Protein AF-A0AAN0LTN3-F1 (afdb_monomer)

Nearest PDB structures (foldseek):
  3ki9-assembly1_A  TM=7.329E-01  e=6.115E-08  Staphylococcus aureus subsp. aureus COL
  1lfw-assembly1_A  TM=6.988E-01  e=1.432E-06  Lactobacillus delbrueckii subsp. lactis
  5xoy-assembly1_A-2  TM=7.534E-01  e=1.843E-06  Thermus thermophilus HB27
  5xoy-assembly1_B-2  TM=6.678E-01  e=7.860E-06  Thermus thermophilus HB27
  8q70-assembly1_A-2  TM=3.524E-01  e=2.519E-02  Pyrococcus furiosus

Secondary structure (DSSP, 8-state):
------BSS-EEEE-EEEEEEEEE-S-HHHHHHHIIIIIITS-TT-GGGT---EETTTEE-EEEEEEEEEETTEEEEEEEEEE-TTS-HHHHHHHHHHHS-TTEEEEEEEEE--EE--TTSHHHHHHHHHHHHHHS-----EEESS--GGGTSTT--B--SB-SS---------

Foldseek 3Di:
DFDAPFEQQWAQKEWKKWKKKKWAQDDPVLVVCCCVVQPVVDAQLRVSLVNQDADDAPGTKGKDDWDWDDDPNTTMIMIMIGHDLRDWVVVSQVSNVVNRDPRIDMDRPDIQHMGHDDQPDPVSVVSQVVSCVVPVDGDRHHHDHGDHCCSPDPPDIRHDDHYPDDDPPPVDDD

Solvent-accessible surface area (backbone atoms only — not comparable to full-atom values): 9942 Å² total; per-residue (Å²): 134,81,74,59,67,33,21,57,40,35,38,38,28,30,54,15,40,33,35,41,34,39,37,41,77,56,60,67,65,61,49,51,48,48,48,45,62,40,53,70,70,32,68,48,35,32,58,70,40,68,48,57,45,55,39,93,83,71,29,62,18,37,54,42,76,76,42,80,52,70,55,96,92,23,52,27,43,32,38,30,40,40,30,28,84,63,63,59,69,68,61,48,51,55,42,35,54,75,75,46,56,91,48,42,47,80,40,76,80,42,77,41,71,48,42,78,52,63,76,82,34,69,70,49,43,52,54,33,49,56,47,19,73,78,68,76,49,82,51,71,69,36,66,41,87,57,61,49,66,48,73,78,42,86,98,52,73,43,60,36,91,40,60,102,81,65,84,86,77,75,90,82,80,127

Sequence (174 aa):
MVDADCKWPVVYGERGRALVQFVNHGSLDTFNAFVNEYILSSPTNGVKLGINVRDDDFGEMIMRGYKLGVIEENLMFQISLSYPNAKPISELIEMIKVVVPDSIEVICAHNWDPVFYDKESQEITLLTDAYEEVTGTRLLPVTTTGGTYAKIIPNIIAYGPSFPVSKRYCPFTR

Structure (mmCIF, N/CA/C/O backbone):
data_AF-A0AAN0LTN3-F1
#
_entry.id   AF-A0AAN0LTN3-F1
#
loop_
_atom_site.group_PDB
_atom_site.id
_atom_site.type_symbol
_atom_site.label_atom_id
_atom_site.label_alt_id
_atom_site.label_comp_id
_atom_site.label_asym_id
_atom_site.label_entity_id
_atom_site.label_seq_id
_atom_site.pdbx_PDB_ins_code
_atom_site.Cartn_x
_atom_site.Cartn_y
_atom_site.Cartn_z
_atom_site.occupancy
_atom_site.B_iso_or_equiv
_atom_site.auth_seq_id
_atom_site.auth_comp_id
_atom_site.auth_asym_id
_atom_site.auth_atom_id
_atom_site.pdbx_PDB_model_num
ATOM 1 N N . MET A 1 1 ? 11.463 9.999 13.460 1.00 33.69 1 MET A N 1
ATOM 2 C CA . MET A 1 1 ? 10.574 9.500 14.527 1.00 33.69 1 MET A CA 1
ATOM 3 C C . MET A 1 1 ? 9.173 9.493 13.937 1.00 33.69 1 MET A C 1
ATOM 5 O O . ME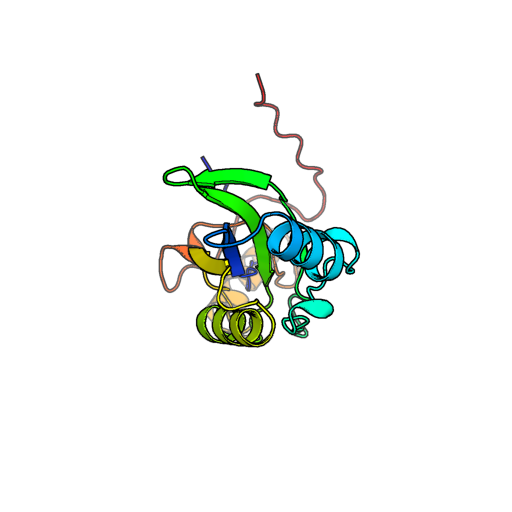T A 1 1 ? 8.768 10.523 13.418 1.00 33.69 1 MET A O 1
ATOM 9 N N . VAL A 1 2 ? 8.522 8.332 13.834 1.00 40.69 2 VAL A N 1
ATOM 10 C CA . VAL A 1 2 ? 7.125 8.260 13.377 1.00 40.69 2 VAL A CA 1
ATOM 11 C C . VAL A 1 2 ? 6.283 8.525 14.614 1.00 40.69 2 VAL A C 1
ATOM 13 O O . VAL A 1 2 ? 6.343 7.731 15.548 1.00 40.69 2 VAL A O 1
ATOM 16 N N . ASP A 1 3 ? 5.566 9.644 14.653 1.00 48.91 3 ASP A N 1
ATOM 17 C CA . ASP A 1 3 ? 4.569 9.863 15.699 1.00 48.91 3 ASP A CA 1
ATOM 18 C C . ASP A 1 3 ? 3.514 8.762 15.571 1.00 48.91 3 ASP A C 1
ATOM 20 O O . ASP A 1 3 ? 2.862 8.639 14.528 1.00 48.91 3 ASP A O 1
ATOM 24 N N . ALA A 1 4 ? 3.387 7.930 16.606 1.00 60.16 4 ALA A N 1
ATOM 25 C CA . ALA A 1 4 ? 2.378 6.884 16.640 1.00 60.16 4 ALA A CA 1
ATOM 26 C C . ALA A 1 4 ? 0.990 7.540 16.605 1.00 60.16 4 ALA A C 1
ATOM 28 O O . ALA A 1 4 ? 0.640 8.322 17.489 1.00 60.16 4 ALA A O 1
ATOM 29 N N . ASP A 1 5 ? 0.204 7.240 15.570 1.00 65.00 5 ASP A N 1
ATOM 30 C CA . ASP A 1 5 ? -1.135 7.813 15.360 1.00 65.00 5 ASP A CA 1
ATOM 31 C C . ASP A 1 5 ? -2.175 7.113 16.259 1.00 65.00 5 ASP A C 1
ATOM 33 O O . ASP A 1 5 ? -3.130 6.507 15.770 1.00 65.00 5 ASP A O 1
ATOM 37 N N . CYS A 1 6 ? -1.943 7.127 17.578 1.00 68.06 6 CYS A N 1
ATOM 38 C CA . CYS A 1 6 ? -2.816 6.509 18.576 1.00 68.06 6 CYS A CA 1
ATOM 39 C C . CYS A 1 6 ? -4.052 7.383 18.817 1.00 68.06 6 CYS A C 1
ATOM 41 O O . CYS A 1 6 ? -3.931 8.580 19.100 1.00 68.06 6 CYS A O 1
ATOM 43 N N . LYS A 1 7 ? -5.240 6.776 18.737 1.00 75.38 7 LYS A N 1
ATOM 44 C CA . LYS A 1 7 ? -6.541 7.454 18.823 1.00 75.38 7 LYS A CA 1
ATOM 45 C C . LYS A 1 7 ? -7.395 6.886 19.949 1.00 75.38 7 LYS A C 1
ATOM 47 O O . LYS A 1 7 ? -7.192 5.744 20.357 1.00 75.38 7 LYS A O 1
ATOM 52 N N . TRP A 1 8 ? -8.325 7.702 20.445 1.00 81.62 8 TRP A N 1
ATOM 53 C CA . TRP A 1 8 ? -9.258 7.284 21.489 1.00 81.62 8 TRP A CA 1
ATOM 54 C C . TRP A 1 8 ? -10.263 6.270 20.953 1.00 81.62 8 TRP A C 1
ATOM 56 O O . TRP A 1 8 ? -10.480 5.264 21.610 1.00 81.62 8 TRP A O 1
ATOM 66 N N . PRO A 1 9 ? -10.838 6.437 19.748 1.00 83.00 9 PRO A N 1
ATOM 67 C CA . PRO A 1 9 ? -11.381 5.284 19.053 1.00 83.00 9 PRO A CA 1
ATOM 68 C C . PRO A 1 9 ? -10.278 4.240 18.860 1.00 83.00 9 PRO A C 1
ATOM 70 O O . PRO A 1 9 ? -9.232 4.549 18.283 1.00 83.00 9 PRO A O 1
ATOM 73 N N . VAL A 1 10 ? -10.525 3.019 19.334 1.00 86.31 10 VAL A N 1
ATOM 74 C CA . VAL A 1 10 ? -9.587 1.900 19.215 1.00 86.31 10 VAL A CA 1
ATOM 75 C C . VAL A 1 10 ? -9.232 1.690 17.745 1.00 86.31 10 VAL A C 1
ATOM 77 O O . VAL A 1 10 ? -10.119 1.599 16.891 1.00 86.31 10 VAL A O 1
ATOM 80 N N . VAL A 1 11 ? -7.938 1.640 17.431 1.00 87.56 11 VAL A N 1
ATOM 81 C CA . VAL A 1 11 ? -7.477 1.406 16.063 1.00 87.56 11 VAL A CA 1
ATOM 82 C C . VAL A 1 11 ? -7.410 -0.099 15.821 1.00 87.56 11 VAL A C 1
ATOM 84 O O . VAL A 1 11 ? -6.478 -0.757 16.278 1.00 87.56 11 VAL A O 1
ATOM 87 N N . TYR A 1 12 ? -8.385 -0.642 15.091 1.00 88.75 12 TYR A N 1
ATOM 88 C CA . TYR A 1 12 ? -8.437 -2.076 14.768 1.00 88.75 12 TYR A CA 1
ATOM 89 C C . TYR A 1 12 ? -7.682 -2.425 13.481 1.00 88.75 12 TYR A C 1
ATOM 91 O O . TYR A 1 12 ? -7.448 -3.596 13.200 1.00 88.75 12 TYR A O 1
ATOM 99 N N . GLY A 1 13 ? -7.284 -1.427 12.686 1.00 89.69 13 GLY A N 1
ATOM 100 C CA . GLY A 1 13 ? -6.609 -1.694 11.424 1.00 89.69 13 GLY A CA 1
ATOM 101 C C . GLY A 1 13 ? -5.731 -0.566 10.894 1.00 89.69 13 GLY A C 1
ATOM 102 O O . GLY A 1 13 ? -6.056 0.621 10.997 1.00 89.69 13 GLY A O 1
ATOM 103 N N . GLU A 1 14 ? -4.639 -0.956 10.240 1.00 90.44 14 GLU A N 1
ATOM 104 C CA . GLU A 1 14 ? -3.702 -0.095 9.525 1.00 90.44 14 GLU A CA 1
ATOM 105 C C . GLU A 1 14 ? -3.404 -0.623 8.123 1.00 90.44 14 GLU A C 1
ATOM 107 O O . GLU A 1 14 ? -3.094 -1.797 7.934 1.00 90.44 14 GLU A O 1
ATOM 112 N N . ARG A 1 15 ? -3.374 0.281 7.140 1.00 92.88 15 ARG A N 1
ATOM 113 C CA . ARG A 1 15 ? -2.993 -0.057 5.759 1.00 92.88 15 ARG A CA 1
ATOM 114 C C . ARG A 1 15 ? -1.548 -0.539 5.673 1.00 92.88 15 ARG A C 1
ATOM 116 O O . ARG A 1 15 ? -0.669 -0.029 6.378 1.00 92.88 15 ARG A O 1
ATOM 123 N N . GLY A 1 16 ? -1.271 -1.435 4.735 1.00 93.44 16 GLY A N 1
ATOM 124 C CA . GLY A 1 16 ? 0.089 -1.792 4.352 1.00 93.44 16 GLY A CA 1
ATOM 125 C C . GLY A 1 16 ? 0.828 -0.601 3.738 1.00 93.44 16 GLY A C 1
ATOM 126 O O . GLY A 1 16 ? 0.211 0.313 3.174 1.00 93.44 16 GLY A O 1
ATOM 127 N N . ARG A 1 17 ? 2.157 -0.576 3.870 1.00 94.19 17 ARG A N 1
ATOM 128 C CA . ARG A 1 17 ? 3.029 0.450 3.285 1.00 94.19 17 ARG A CA 1
ATOM 129 C C . ARG A 1 17 ? 4.271 -0.180 2.675 1.00 94.19 17 ARG A C 1
ATOM 131 O O . ARG A 1 17 ? 5.138 -0.640 3.411 1.00 94.19 17 ARG A O 1
ATOM 138 N N . ALA A 1 18 ? 4.393 -0.109 1.356 1.00 96.25 18 ALA A N 1
ATOM 139 C CA . ALA A 1 18 ? 5.572 -0.592 0.647 1.00 96.25 18 ALA A CA 1
ATOM 140 C C . ALA A 1 18 ? 6.267 0.533 -0.128 1.00 96.25 18 ALA A C 1
ATOM 142 O O . ALA A 1 18 ? 5.626 1.493 -0.562 1.00 96.25 18 ALA A O 1
ATOM 143 N N . LEU A 1 19 ? 7.582 0.413 -0.289 1.00 97.69 19 LEU A N 1
ATOM 144 C CA . LEU A 1 19 ? 8.377 1.173 -1.246 1.00 97.69 19 LEU A CA 1
ATOM 145 C C . LEU A 1 19 ? 8.805 0.223 -2.355 1.00 97.69 19 LEU A C 1
ATOM 147 O O . LEU A 1 19 ? 9.555 -0.720 -2.106 1.00 97.69 19 LEU A O 1
ATOM 151 N N . VAL A 1 20 ? 8.319 0.488 -3.562 1.00 98.25 20 VAL A N 1
ATOM 152 C CA . VAL A 1 20 ? 8.640 -0.287 -4.759 1.00 98.25 20 VAL A CA 1
ATOM 153 C C . VAL A 1 20 ? 9.506 0.571 -5.665 1.00 98.25 20 VAL A C 1
ATOM 155 O O . VAL A 1 20 ? 9.198 1.741 -5.897 1.00 98.25 20 VAL A O 1
ATOM 158 N N . GLN A 1 21 ? 10.602 -0.001 -6.139 1.00 98.31 21 GLN A N 1
ATOM 159 C CA . GLN A 1 21 ? 11.571 0.630 -7.020 1.00 98.31 21 GLN A CA 1
ATOM 160 C C . GLN A 1 21 ? 11.608 -0.120 -8.349 1.00 98.31 21 GLN A C 1
ATOM 162 O O . GLN A 1 21 ? 11.597 -1.347 -8.375 1.00 98.31 21 GLN A O 1
ATOM 167 N N . PHE A 1 22 ? 11.655 0.643 -9.431 1.00 98.31 22 PHE A N 1
ATOM 168 C CA . PHE A 1 22 ? 11.822 0.180 -10.799 1.00 98.31 22 PHE A CA 1
ATOM 169 C C . PHE A 1 22 ? 13.205 0.629 -11.259 1.00 98.31 22 PHE A C 1
ATOM 171 O O . PHE A 1 22 ? 13.422 1.834 -11.405 1.00 98.31 22 PHE A O 1
ATOM 178 N N . VAL A 1 23 ? 14.139 -0.303 -11.429 1.00 98.25 23 VAL A N 1
ATOM 179 C CA . VAL A 1 23 ? 15.533 -0.017 -11.799 1.00 98.25 23 VAL A CA 1
ATOM 180 C C . VAL A 1 23 ? 15.743 -0.373 -13.265 1.00 98.25 23 VAL A C 1
ATOM 182 O O . VAL A 1 23 ? 15.464 -1.490 -13.689 1.00 98.25 23 VAL A O 1
ATOM 185 N N . ASN A 1 24 ? 16.191 0.596 -14.058 1.00 98.25 24 ASN A N 1
ATOM 186 C CA . ASN A 1 24 ? 16.406 0.427 -15.486 1.00 98.25 24 ASN A CA 1
ATOM 187 C C . ASN A 1 24 ? 17.749 -0.245 -15.778 1.00 98.25 24 ASN A C 1
ATOM 189 O O . ASN A 1 24 ? 18.784 0.370 -15.549 1.00 98.25 24 ASN A O 1
ATOM 193 N N . HIS A 1 25 ? 17.720 -1.417 -16.407 1.00 96.75 25 HIS A N 1
ATOM 194 C CA . HIS A 1 25 ? 18.902 -2.110 -16.938 1.00 96.75 25 HIS A CA 1
ATOM 195 C C . HIS A 1 25 ? 18.950 -2.104 -18.475 1.00 96.75 25 HIS A C 1
ATOM 197 O O . HIS A 1 25 ? 19.801 -2.753 -19.082 1.00 96.75 25 HIS A O 1
ATOM 203 N N . GLY A 1 26 ? 18.019 -1.402 -19.129 1.00 94.81 26 GLY A N 1
ATOM 204 C CA . GLY A 1 26 ? 17.902 -1.346 -20.584 1.00 94.81 26 GLY A CA 1
ATOM 205 C C . GLY A 1 26 ? 17.835 0.071 -21.138 1.00 94.81 26 GLY A C 1
ATOM 206 O O . GLY A 1 26 ? 18.433 1.015 -20.619 1.00 94.81 26 GLY A O 1
ATOM 207 N N . SER A 1 27 ? 17.108 0.218 -22.247 1.00 96.19 27 SER A N 1
ATOM 208 C CA . SER A 1 27 ? 17.014 1.500 -22.941 1.00 96.19 27 SER A CA 1
ATOM 209 C C . SER A 1 27 ? 16.206 2.526 -22.141 1.00 96.19 27 SER A C 1
ATOM 211 O O . SER A 1 27 ? 15.177 2.213 -21.535 1.00 96.19 27 SER A O 1
ATOM 213 N N . LEU A 1 28 ? 16.653 3.782 -22.192 1.00 96.12 28 LEU A N 1
ATOM 214 C CA . LEU A 1 28 ? 15.958 4.892 -21.545 1.00 96.12 28 LEU A CA 1
ATOM 215 C C . LEU A 1 28 ? 14.556 5.118 -22.137 1.00 96.12 28 LEU A C 1
ATOM 217 O O . LEU A 1 28 ? 13.638 5.483 -21.407 1.00 96.12 28 LEU A O 1
ATOM 221 N N . ASP A 1 29 ? 14.372 4.859 -23.433 1.00 97.19 29 ASP A N 1
ATOM 222 C CA . ASP A 1 29 ? 13.077 5.007 -24.103 1.00 97.19 29 ASP A CA 1
ATOM 223 C C . ASP A 1 29 ? 12.049 4.007 -23.565 1.00 97.19 29 ASP A C 1
ATOM 225 O O . ASP A 1 29 ? 10.927 4.395 -23.236 1.00 97.19 29 ASP A O 1
ATOM 229 N N . THR A 1 30 ? 12.442 2.738 -23.392 1.00 96.75 30 THR A N 1
ATOM 230 C CA . THR A 1 30 ? 11.585 1.704 -22.789 1.00 96.75 30 THR A CA 1
ATOM 231 C C . THR A 1 30 ? 11.206 2.070 -21.357 1.00 96.75 30 THR A C 1
ATOM 233 O O . THR A 1 30 ? 10.035 1.986 -20.986 1.00 96.75 30 THR A O 1
ATOM 236 N N . PHE A 1 31 ? 12.176 2.525 -20.562 1.00 98.00 31 PHE A N 1
ATOM 237 C CA . PHE A 1 31 ? 11.933 2.928 -19.180 1.00 98.00 31 PHE A CA 1
ATOM 238 C C . PHE A 1 31 ? 10.986 4.128 -19.080 1.00 98.00 31 PHE A C 1
ATOM 240 O O . PHE A 1 31 ? 10.012 4.099 -18.327 1.00 98.00 31 PHE A O 1
ATOM 247 N N . ASN A 1 32 ? 11.225 5.167 -19.881 1.00 97.50 32 ASN A N 1
ATOM 248 C CA . ASN A 1 32 ? 10.383 6.358 -19.913 1.00 97.50 32 ASN A CA 1
ATOM 249 C C . ASN A 1 32 ? 8.967 6.039 -20.396 1.00 97.50 32 ASN A C 1
ATOM 251 O O . ASN A 1 32 ? 8.006 6.573 -19.839 1.00 97.50 32 ASN A O 1
ATOM 255 N N . ALA A 1 33 ? 8.821 5.181 -21.408 1.00 97.31 33 ALA A N 1
ATOM 256 C CA . ALA A 1 33 ? 7.518 4.732 -21.882 1.00 97.31 33 ALA A CA 1
ATOM 257 C C . ALA A 1 33 ? 6.753 4.015 -20.763 1.00 97.31 33 ALA A C 1
ATOM 259 O O . ALA A 1 33 ? 5.629 4.408 -20.455 1.00 97.31 33 ALA A O 1
ATOM 260 N N . PHE A 1 34 ? 7.392 3.058 -20.081 1.00 97.69 34 PHE A N 1
ATOM 261 C CA . PHE A 1 34 ? 6.792 2.346 -18.954 1.00 97.69 34 PHE A CA 1
ATOM 262 C C . PHE A 1 34 ? 6.346 3.301 -17.835 1.00 97.69 34 PHE A C 1
ATOM 264 O O . PHE A 1 34 ? 5.177 3.297 -17.450 1.00 97.69 34 PHE A O 1
ATOM 271 N N . VAL A 1 35 ? 7.240 4.165 -17.340 1.00 97.44 35 VAL A N 1
ATOM 272 C CA . VAL A 1 35 ? 6.926 5.085 -16.232 1.00 97.44 35 VAL A CA 1
ATOM 273 C C . VAL A 1 35 ? 5.779 6.031 -16.602 1.00 97.44 35 VAL A C 1
ATOM 275 O O . VAL A 1 35 ? 4.856 6.228 -15.807 1.00 97.44 35 VAL A O 1
ATOM 278 N N . ASN A 1 36 ? 5.795 6.599 -17.810 1.00 97.12 36 ASN A N 1
ATOM 279 C CA . ASN A 1 36 ? 4.746 7.515 -18.252 1.00 97.12 36 ASN A CA 1
ATOM 280 C C . ASN A 1 36 ? 3.408 6.800 -18.457 1.00 97.12 36 ASN A C 1
ATOM 282 O O . ASN A 1 36 ? 2.366 7.275 -17.994 1.00 97.12 36 ASN A O 1
ATOM 286 N N . GLU A 1 37 ? 3.415 5.656 -19.135 1.00 96.06 37 GLU A N 1
ATOM 287 C CA . GLU A 1 37 ? 2.196 4.946 -19.492 1.00 96.06 37 GLU A CA 1
ATOM 288 C C . GLU A 1 37 ? 1.561 4.259 -18.285 1.00 96.06 37 GLU A C 1
ATOM 290 O O . GLU A 1 37 ? 0.359 4.409 -18.086 1.00 96.06 37 GLU A O 1
ATOM 295 N N . TYR A 1 38 ? 2.333 3.558 -17.457 1.00 96.88 38 TYR A N 1
ATOM 296 C CA . TYR A 1 38 ? 1.795 2.698 -16.399 1.00 96.88 38 TYR A CA 1
ATOM 297 C C . TYR A 1 38 ? 1.659 3.402 -15.051 1.00 96.88 38 TYR A C 1
ATOM 299 O O . TYR A 1 38 ? 0.792 3.031 -14.260 1.00 96.88 38 TYR A O 1
ATOM 307 N N . ILE A 1 39 ? 2.480 4.423 -14.783 1.00 95.75 39 ILE A N 1
ATOM 308 C CA . ILE A 1 39 ? 2.529 5.064 -13.465 1.00 95.75 39 ILE A CA 1
ATOM 309 C C . ILE A 1 39 ? 1.992 6.494 -13.522 1.00 95.75 39 ILE A C 1
ATOM 311 O O . ILE A 1 39 ? 1.000 6.795 -12.862 1.00 95.75 39 ILE A O 1
ATOM 315 N N . LEU A 1 40 ? 2.613 7.379 -14.307 1.00 94.88 40 LEU A N 1
ATOM 316 C CA . LEU A 1 40 ? 2.323 8.819 -14.249 1.00 94.88 40 LEU A CA 1
ATOM 317 C C . LEU A 1 40 ? 0.996 9.212 -14.911 1.00 94.88 40 LEU A C 1
ATOM 319 O O . LEU A 1 40 ? 0.344 10.146 -14.451 1.00 94.88 40 LEU A O 1
ATOM 323 N N . SER A 1 41 ? 0.586 8.513 -15.973 1.00 92.94 41 SER A N 1
ATOM 324 C CA . SER A 1 41 ? -0.707 8.743 -16.642 1.00 92.94 41 SER A CA 1
ATOM 325 C C . SER A 1 41 ? -1.858 7.904 -16.073 1.00 92.94 41 SER A C 1
ATOM 327 O O . SER A 1 41 ? -3.000 8.044 -16.513 1.00 92.94 41 SER A O 1
ATOM 329 N N . SER A 1 42 ? -1.578 7.015 -15.116 1.00 91.69 42 SER A N 1
ATOM 330 C CA . SER A 1 42 ? -2.587 6.174 -14.470 1.00 91.69 42 SER A CA 1
ATOM 331 C C . SER A 1 42 ? -3.221 6.900 -13.280 1.00 91.69 42 SER A C 1
ATOM 333 O O . SER A 1 42 ? -2.535 7.645 -12.576 1.00 91.69 42 SER A O 1
ATOM 335 N N . PRO A 1 43 ? -4.499 6.628 -12.954 1.00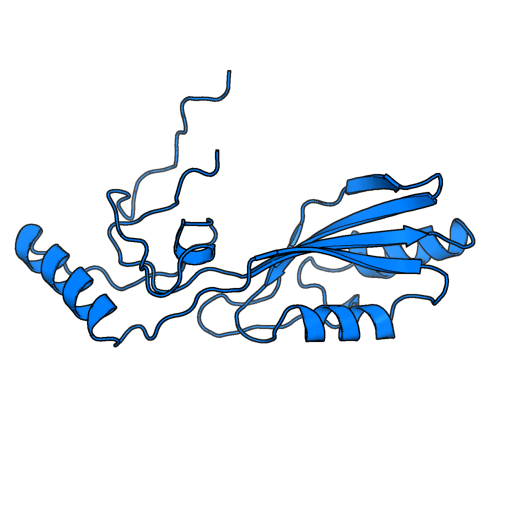 94.44 43 PRO A N 1
ATOM 336 C CA . PRO A 1 43 ? -5.010 6.906 -11.622 1.00 94.44 43 PRO A CA 1
ATOM 337 C C . PRO A 1 43 ? -4.105 6.285 -10.553 1.00 94.44 43 PRO A C 1
ATOM 339 O O . PRO A 1 43 ? -3.472 5.242 -10.761 1.00 94.44 43 PRO A O 1
ATOM 342 N N . THR A 1 44 ? -4.086 6.901 -9.375 1.00 94.94 44 THR A N 1
ATOM 343 C CA . THR A 1 44 ? -3.230 6.483 -8.259 1.00 94.94 44 THR A CA 1
ATOM 344 C C . THR A 1 44 ? -3.623 5.133 -7.663 1.00 94.94 44 THR A C 1
ATOM 346 O O . THR A 1 44 ? -2.938 4.655 -6.775 1.00 94.94 44 THR A O 1
ATOM 349 N N . ASN A 1 45 ? -4.681 4.478 -8.132 1.00 96.06 45 ASN A N 1
ATOM 350 C CA . ASN A 1 45 ? -5.098 3.170 -7.627 1.00 96.06 45 ASN A CA 1
ATOM 351 C C . ASN A 1 45 ? -4.281 1.989 -8.183 1.00 96.06 45 ASN A C 1
ATOM 353 O O . ASN A 1 45 ? -4.497 0.857 -7.766 1.00 96.06 45 ASN A O 1
ATOM 357 N N . GLY A 1 46 ? -3.342 2.231 -9.104 1.00 96.31 46 GLY A N 1
ATOM 358 C CA . GLY A 1 46 ? -2.463 1.188 -9.642 1.00 96.31 46 GLY A CA 1
ATOM 359 C C . GLY A 1 46 ? -3.132 0.262 -10.658 1.00 96.31 46 GLY A C 1
ATOM 360 O O . GLY A 1 46 ? -2.630 -0.831 -10.903 1.00 96.31 46 GLY A O 1
ATOM 361 N N . VAL A 1 47 ? -4.240 0.692 -11.273 1.00 97.56 47 VAL A N 1
ATOM 362 C CA . VAL A 1 47 ? -4.992 -0.102 -12.261 1.00 97.56 47 VAL A CA 1
ATOM 363 C C . VAL A 1 47 ? -4.139 -0.570 -13.438 1.00 97.56 47 VAL A C 1
ATOM 365 O O . VAL A 1 47 ? -4.209 -1.735 -13.812 1.00 97.56 47 VAL A O 1
ATOM 368 N N . LYS A 1 48 ? -3.275 0.290 -13.989 1.00 96.81 48 LYS A N 1
ATOM 369 C CA . LYS A 1 48 ? -2.404 -0.104 -15.105 1.00 96.81 48 LYS A CA 1
ATOM 370 C C . LYS A 1 48 ? -1.303 -1.083 -14.694 1.00 96.81 48 LYS A C 1
ATOM 372 O O . LYS A 1 48 ? -0.848 -1.854 -15.525 1.00 96.81 48 LYS A O 1
ATOM 377 N N . LEU A 1 49 ? -0.918 -1.087 -13.418 1.00 97.19 49 LEU A N 1
ATOM 378 C CA . LEU A 1 49 ? 0.015 -2.063 -12.854 1.00 97.19 49 LEU A CA 1
ATOM 379 C C . LEU A 1 49 ? -0.671 -3.374 -12.422 1.00 97.19 49 LEU A C 1
ATOM 381 O O . LEU A 1 49 ? -0.003 -4.256 -11.895 1.00 97.19 49 LEU A O 1
ATOM 385 N N . GLY A 1 50 ? -1.995 -3.498 -12.585 1.00 97.19 50 GLY A N 1
ATOM 386 C CA . GLY A 1 50 ? -2.755 -4.683 -12.174 1.00 97.19 50 GLY A CA 1
ATOM 387 C C . GLY A 1 50 ? -2.935 -4.838 -10.658 1.00 97.19 50 GLY A C 1
ATOM 388 O O . GLY A 1 50 ? -3.338 -5.901 -10.198 1.00 97.19 50 GLY A O 1
ATOM 389 N N . ILE A 1 51 ? -2.655 -3.794 -9.869 1.00 97.75 51 ILE A N 1
ATOM 390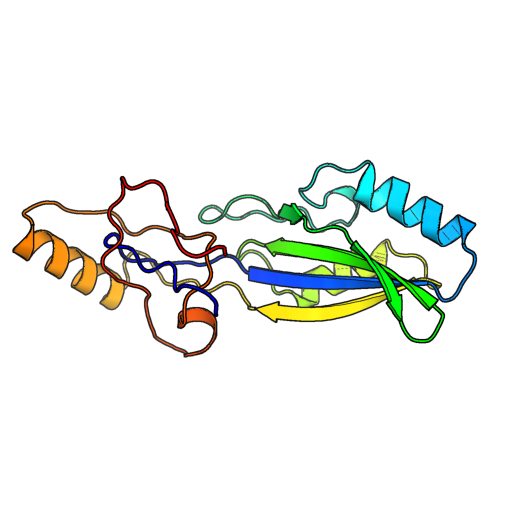 C CA . ILE A 1 51 ? -2.669 -3.841 -8.394 1.00 97.75 51 ILE A CA 1
ATOM 391 C C . ILE A 1 51 ? -3.808 -3.030 -7.762 1.00 97.75 51 ILE A C 1
ATOM 393 O O . ILE A 1 51 ? -3.727 -2.669 -6.587 1.00 97.75 51 ILE A O 1
ATOM 397 N N . ASN A 1 52 ? -4.877 -2.738 -8.507 1.00 97.06 52 ASN A N 1
ATOM 398 C CA . ASN A 1 52 ? -6.053 -1.995 -8.027 1.00 97.06 52 ASN A CA 1
ATOM 399 C C . ASN A 1 52 ? -6.954 -2.821 -7.090 1.00 97.06 52 ASN A C 1
ATOM 401 O O . ASN A 1 52 ? -8.156 -2.966 -7.310 1.00 97.06 52 ASN A O 1
ATOM 405 N N . VAL A 1 53 ? -6.363 -3.367 -6.032 1.00 96.81 53 VAL A N 1
ATOM 406 C CA . VAL A 1 53 ? -7.056 -4.122 -4.990 1.00 96.81 53 VAL A CA 1
ATOM 407 C C . VAL A 1 53 ? -7.847 -3.203 -4.059 1.00 96.81 53 VAL A C 1
ATOM 409 O O . VAL A 1 53 ? -7.519 -2.023 -3.891 1.00 96.81 53 VAL A O 1
ATOM 412 N N . ARG A 1 54 ? -8.880 -3.763 -3.429 1.00 96.12 54 ARG A N 1
ATOM 413 C CA . ARG A 1 54 ? -9.781 -3.076 -2.503 1.00 96.12 54 ARG A CA 1
ATOM 414 C C . ARG A 1 54 ? -10.255 -4.037 -1.416 1.00 96.12 54 ARG A C 1
ATOM 416 O O . ARG A 1 54 ? -10.431 -5.217 -1.700 1.00 96.12 54 ARG A O 1
ATOM 423 N N . ASP A 1 55 ? -10.495 -3.514 -0.220 1.00 92.88 55 ASP A N 1
ATOM 424 C CA . ASP A 1 55 ? -11.302 -4.164 0.818 1.00 92.88 55 ASP A CA 1
ATOM 425 C C . ASP A 1 55 ? -12.323 -3.176 1.415 1.00 92.88 55 ASP A C 1
ATOM 427 O O . ASP A 1 55 ? -12.353 -1.996 1.040 1.00 92.88 55 ASP A O 1
ATOM 431 N N . ASP A 1 56 ? -13.177 -3.669 2.310 1.00 90.88 56 ASP A N 1
ATOM 432 C CA . ASP A 1 56 ? -14.266 -2.886 2.903 1.00 90.88 56 ASP A CA 1
ATOM 433 C C . ASP A 1 56 ? -13.790 -1.916 3.999 1.00 90.88 56 ASP A C 1
ATOM 435 O O . ASP A 1 56 ? -14.414 -0.877 4.219 1.00 90.88 56 ASP A O 1
ATOM 439 N N . ASP A 1 57 ? -12.670 -2.214 4.661 1.00 89.06 57 ASP A N 1
ATOM 440 C CA . ASP A 1 57 ? -12.191 -1.473 5.836 1.00 89.06 57 ASP A CA 1
ATOM 441 C C . ASP A 1 57 ? -11.241 -0.324 5.493 1.00 89.06 57 ASP A C 1
ATOM 443 O O . ASP A 1 57 ? -11.258 0.747 6.114 1.00 89.06 57 ASP A O 1
ATOM 447 N N . PHE A 1 58 ? -10.390 -0.537 4.496 1.00 89.31 58 PHE A N 1
ATOM 448 C CA . PHE A 1 58 ? -9.391 0.411 4.038 1.00 89.31 58 PHE A CA 1
ATOM 449 C C . PHE A 1 58 ? -9.748 1.015 2.684 1.00 89.31 58 PHE A C 1
ATOM 451 O O . PHE A 1 58 ? -9.291 2.125 2.402 1.00 89.31 58 PHE A O 1
ATOM 458 N N . GLY A 1 59 ? -10.546 0.343 1.853 1.00 91.94 59 GLY A N 1
ATOM 459 C CA . GLY A 1 59 ? -10.880 0.806 0.509 1.00 91.94 59 GLY A CA 1
ATOM 460 C C . GLY A 1 59 ? -9.782 0.488 -0.509 1.00 91.94 59 GLY A C 1
ATOM 461 O O . GLY A 1 59 ? -9.077 -0.510 -0.406 1.00 91.94 59 GLY A O 1
ATOM 462 N N . GLU A 1 60 ? -9.642 1.323 -1.536 1.00 95.12 60 GLU A N 1
ATOM 463 C CA . GLU A 1 60 ? -8.777 1.039 -2.694 1.00 95.12 60 GLU A CA 1
ATOM 464 C C . GLU A 1 60 ? -7.292 1.247 -2.398 1.00 95.12 60 GLU A C 1
ATOM 466 O O . GLU A 1 60 ? -6.938 2.111 -1.596 1.00 95.12 60 GLU A O 1
ATOM 471 N N . MET A 1 61 ? -6.421 0.483 -3.065 1.00 95.81 61 MET A N 1
ATOM 472 C CA . MET A 1 61 ? -4.977 0.727 -3.203 1.00 95.81 61 MET A CA 1
ATOM 473 C C . MET A 1 61 ? -4.678 2.189 -3.571 1.00 95.81 61 MET A C 1
ATOM 475 O O . MET A 1 61 ? -5.417 2.806 -4.331 1.00 95.81 61 MET A O 1
ATOM 479 N N . ILE A 1 62 ? -3.571 2.742 -3.058 1.00 95.94 62 ILE A N 1
ATOM 480 C CA . ILE A 1 62 ? -3.115 4.098 -3.392 1.00 95.94 62 ILE A CA 1
ATOM 481 C C . ILE A 1 62 ? -1.597 4.120 -3.607 1.00 95.94 62 ILE A C 1
ATOM 483 O O . ILE A 1 62 ? -0.827 3.762 -2.718 1.00 95.94 62 ILE A O 1
ATOM 487 N N . MET A 1 63 ? -1.173 4.643 -4.751 1.00 96.38 63 MET A N 1
ATOM 488 C CA . MET A 1 63 ? 0.198 4.965 -5.128 1.00 96.38 63 MET A CA 1
ATOM 489 C C . MET A 1 63 ? 0.476 6.452 -4.886 1.00 96.38 63 MET A C 1
ATOM 491 O O . MET A 1 63 ? -0.332 7.321 -5.226 1.00 96.38 63 MET A O 1
ATOM 495 N N . ARG A 1 64 ? 1.624 6.761 -4.281 1.00 94.88 64 ARG A N 1
ATOM 496 C CA . ARG A 1 64 ? 2.071 8.130 -3.975 1.00 94.88 64 ARG A CA 1
ATOM 497 C C . ARG A 1 64 ? 3.586 8.191 -3.810 1.00 94.88 64 ARG A C 1
ATOM 499 O O . ARG A 1 64 ? 4.258 7.169 -3.857 1.00 94.88 64 ARG A O 1
ATOM 506 N N . GLY A 1 65 ? 4.125 9.379 -3.536 1.00 93.19 65 GLY A N 1
ATOM 507 C CA . GLY A 1 65 ? 5.538 9.524 -3.164 1.00 93.19 65 GLY A CA 1
ATOM 508 C C . GLY A 1 65 ? 6.495 9.141 -4.293 1.00 93.19 65 GLY A C 1
ATOM 509 O O . GLY A 1 65 ? 7.479 8.446 -4.051 1.00 93.19 65 GLY A O 1
ATOM 510 N N . TYR A 1 66 ? 6.166 9.571 -5.511 1.00 95.88 66 TYR A N 1
ATOM 511 C CA . TYR A 1 66 ? 6.964 9.350 -6.711 1.00 95.88 66 TYR A CA 1
ATOM 512 C C . TYR A 1 66 ? 8.341 10.002 -6.574 1.00 95.88 66 TYR A C 1
ATOM 514 O O . TYR A 1 66 ? 8.436 11.182 -6.227 1.00 95.88 66 TYR A O 1
ATOM 522 N N . LYS A 1 67 ? 9.407 9.249 -6.850 1.00 97.25 67 LYS A N 1
ATOM 523 C CA . LYS A 1 67 ? 10.783 9.751 -6.793 1.00 97.25 67 LYS A CA 1
ATOM 524 C C . LYS A 1 67 ? 11.614 9.159 -7.922 1.00 97.25 67 LYS A C 1
ATOM 526 O O . LYS A 1 67 ? 11.671 7.946 -8.062 1.00 97.25 67 LYS A O 1
ATOM 531 N N . LEU A 1 68 ? 12.300 10.019 -8.669 1.00 96.69 68 LEU A N 1
ATOM 532 C CA . LEU A 1 68 ? 13.356 9.612 -9.592 1.00 96.69 68 LEU A CA 1
ATOM 533 C C . LEU A 1 68 ? 14.704 9.636 -8.857 1.00 96.69 68 LEU A C 1
ATOM 535 O O . LEU A 1 68 ? 14.948 10.509 -8.019 1.00 96.69 68 LEU A O 1
ATOM 539 N N . GLY A 1 69 ? 15.571 8.679 -9.149 1.00 95.88 69 GLY A N 1
ATOM 540 C CA . GLY A 1 69 ? 16.900 8.579 -8.562 1.00 95.88 69 GLY A CA 1
ATOM 541 C C . GLY A 1 69 ? 17.812 7.677 -9.380 1.00 95.88 69 GLY A C 1
ATOM 542 O O . GLY A 1 69 ? 17.485 7.304 -10.501 1.00 95.88 69 GLY A O 1
ATOM 543 N N . VAL A 1 70 ? 18.959 7.336 -8.802 1.00 95.50 70 VAL A N 1
ATOM 544 C CA . VAL A 1 70 ? 19.946 6.435 -9.403 1.00 95.50 70 VAL A CA 1
ATOM 545 C C . VAL A 1 70 ? 20.368 5.418 -8.344 1.00 95.50 70 VAL A C 1
ATOM 547 O O . VAL A 1 70 ? 20.586 5.802 -7.192 1.00 95.50 70 VAL A O 1
ATOM 550 N N . ILE A 1 71 ? 20.457 4.144 -8.720 1.00 92.75 71 ILE A N 1
ATOM 551 C CA . ILE A 1 71 ? 20.982 3.042 -7.901 1.00 92.75 71 ILE A CA 1
ATOM 552 C C . ILE A 1 71 ? 22.044 2.338 -8.738 1.00 92.75 71 ILE A C 1
ATOM 554 O O . ILE A 1 71 ? 21.736 1.909 -9.841 1.00 92.75 71 ILE A O 1
ATOM 558 N N . GLU A 1 72 ? 23.276 2.244 -8.228 1.00 89.94 72 GLU A N 1
ATOM 559 C CA . GLU A 1 72 ? 24.383 1.548 -8.914 1.00 89.94 72 GLU A CA 1
ATOM 560 C C . GLU A 1 72 ? 24.514 1.958 -10.394 1.00 89.94 72 GLU A C 1
ATOM 562 O O . GLU A 1 72 ? 24.545 1.124 -11.287 1.00 89.94 72 GLU A O 1
ATOM 567 N N . GLU A 1 73 ? 24.520 3.275 -10.643 1.00 93.12 73 GLU A N 1
ATOM 568 C CA . GLU A 1 73 ? 24.599 3.903 -11.980 1.00 93.12 73 GLU A CA 1
ATOM 569 C C . GLU A 1 73 ? 23.363 3.725 -12.885 1.00 93.12 73 GLU A C 1
ATOM 571 O O . GLU A 1 73 ? 23.257 4.388 -13.916 1.00 93.12 73 GLU A O 1
ATOM 576 N N . ASN A 1 74 ? 22.369 2.943 -12.460 1.00 96.56 74 ASN A N 1
ATOM 577 C CA . ASN A 1 74 ? 21.119 2.729 -13.182 1.00 96.56 74 ASN A CA 1
ATOM 578 C C . ASN A 1 74 ? 20.023 3.710 -12.754 1.00 96.56 74 ASN A C 1
ATOM 580 O O . ASN A 1 74 ? 19.850 4.020 -11.571 1.00 96.56 74 ASN A O 1
ATOM 584 N N . LEU A 1 75 ? 19.240 4.191 -13.724 1.00 97.56 75 LEU A N 1
ATOM 585 C CA . LEU A 1 75 ? 18.097 5.065 -13.459 1.00 97.56 75 LEU A CA 1
ATOM 586 C C . LEU A 1 75 ? 17.024 4.298 -12.681 1.00 97.56 75 LEU A C 1
ATOM 588 O O . LEU A 1 75 ? 16.662 3.184 -13.047 1.00 97.56 75 LEU A O 1
ATOM 592 N N . MET A 1 76 ? 16.487 4.906 -11.629 1.00 97.75 76 MET A N 1
ATOM 593 C CA . MET A 1 76 ? 15.487 4.292 -10.767 1.00 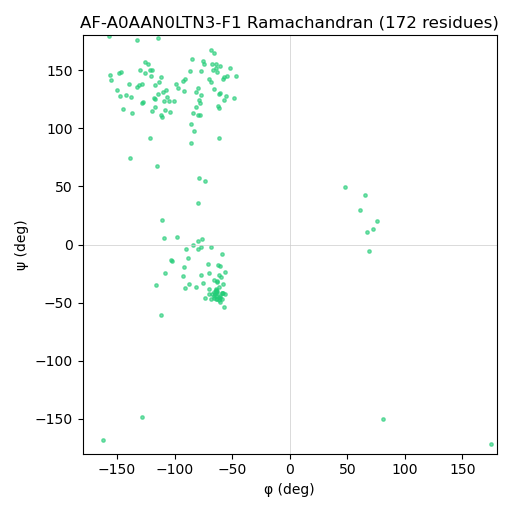97.75 76 MET A CA 1
ATOM 594 C C . MET A 1 76 ? 14.273 5.203 -10.602 1.00 97.75 76 MET A C 1
ATOM 596 O O . MET A 1 76 ? 14.405 6.410 -10.387 1.00 97.75 76 MET A O 1
ATOM 600 N N . PHE A 1 77 ? 13.082 4.610 -10.655 1.00 98.25 77 PHE A N 1
ATOM 601 C CA . PHE A 1 77 ? 11.827 5.266 -10.313 1.00 98.25 77 PHE A CA 1
ATOM 602 C C . PHE A 1 77 ? 11.181 4.554 -9.124 1.00 98.25 77 PHE A C 1
ATOM 604 O O . PHE A 1 77 ? 10.984 3.345 -9.148 1.00 98.25 77 PHE A O 1
ATOM 611 N N . GLN A 1 78 ? 10.849 5.292 -8.071 1.00 98.31 78 GLN A N 1
ATOM 612 C CA . GLN A 1 78 ? 10.284 4.756 -6.839 1.00 98.31 78 GLN A CA 1
ATOM 613 C C . GLN A 1 78 ? 8.849 5.228 -6.652 1.00 98.31 78 GLN A C 1
ATOM 615 O O . GLN A 1 78 ? 8.544 6.409 -6.837 1.00 98.31 78 GLN A O 1
ATOM 620 N N . ILE A 1 79 ? 8.003 4.320 -6.174 1.00 97.75 79 ILE A N 1
ATOM 621 C CA . ILE A 1 79 ? 6.650 4.604 -5.709 1.00 97.75 79 ILE A CA 1
ATOM 622 C C . ILE A 1 79 ? 6.452 4.087 -4.285 1.00 97.75 79 ILE A C 1
ATOM 624 O O . ILE A 1 79 ? 7.014 3.070 -3.877 1.00 97.75 79 ILE A O 1
ATOM 628 N N . SER A 1 80 ? 5.621 4.783 -3.518 1.00 96.94 80 SER A N 1
ATOM 629 C CA . SER A 1 80 ? 5.100 4.294 -2.249 1.00 96.94 80 SER A CA 1
ATOM 630 C C . SER A 1 80 ? 3.683 3.774 -2.442 1.00 96.94 80 SER A C 1
ATOM 632 O O . SER A 1 80 ? 2.794 4.512 -2.871 1.00 96.94 80 SER A O 1
ATOM 634 N N . LEU A 1 81 ? 3.473 2.514 -2.076 1.00 96.44 81 LEU A N 1
ATOM 635 C CA . LEU A 1 81 ? 2.162 1.886 -2.018 1.00 96.44 81 LEU A CA 1
ATOM 636 C C . LEU A 1 81 ? 1.588 2.056 -0.615 1.00 96.44 81 LEU A C 1
ATOM 638 O O . LEU A 1 81 ? 2.255 1.765 0.377 1.00 96.44 81 LEU A O 1
ATOM 642 N N . SER A 1 82 ? 0.336 2.491 -0.525 1.00 95.38 82 SER A N 1
ATOM 643 C CA . SER A 1 82 ? -0.507 2.279 0.644 1.00 95.38 82 SER A CA 1
ATOM 644 C C . SER A 1 82 ? -1.605 1.316 0.242 1.00 95.38 82 SER A C 1
ATOM 646 O O . SER A 1 82 ? -2.472 1.689 -0.547 1.00 95.38 82 SER A O 1
ATOM 648 N N . TYR A 1 83 ? -1.583 0.097 0.770 1.00 95.06 83 TYR A N 1
ATOM 649 C CA . TYR A 1 83 ? -2.403 -0.994 0.251 1.00 95.06 83 TYR A CA 1
ATOM 650 C C . TYR A 1 83 ? -3.366 -1.570 1.303 1.00 95.06 83 TYR A C 1
ATOM 652 O O . TYR A 1 83 ? -3.037 -1.550 2.493 1.00 95.06 83 TYR A O 1
ATOM 660 N N . PRO A 1 84 ? -4.573 -1.997 0.881 1.00 94.88 84 PRO A N 1
ATOM 661 C CA . PRO A 1 84 ? -5.547 -2.670 1.741 1.00 94.88 84 PRO A CA 1
ATOM 662 C C . PRO A 1 84 ? -5.064 -4.063 2.168 1.00 94.88 84 PRO A C 1
ATOM 664 O O . PRO A 1 84 ? -4.137 -4.611 1.571 1.00 94.88 84 PRO A O 1
ATOM 667 N N . ASN A 1 85 ? -5.734 -4.672 3.144 1.00 92.56 85 ASN A N 1
ATOM 668 C CA . ASN A 1 85 ? -5.497 -6.047 3.590 1.00 92.56 85 ASN A CA 1
ATOM 669 C C . ASN A 1 85 ? -6.158 -7.090 2.663 1.00 92.56 85 ASN A C 1
ATOM 671 O O . ASN A 1 85 ? -6.658 -8.118 3.105 1.00 92.56 85 ASN A O 1
ATOM 675 N N . ALA A 1 86 ? -6.183 -6.814 1.358 1.00 94.25 86 ALA A N 1
ATOM 676 C CA . ALA A 1 86 ? -6.798 -7.685 0.360 1.00 94.25 86 ALA A CA 1
ATOM 677 C C . ALA A 1 86 ? -5.828 -8.755 -0.168 1.00 94.25 86 ALA A C 1
ATOM 679 O O . ALA A 1 86 ? -6.245 -9.859 -0.513 1.00 94.25 86 ALA A O 1
ATOM 680 N N . LYS A 1 87 ? -4.537 -8.416 -0.273 1.00 95.56 87 LYS A N 1
ATOM 681 C CA . LYS A 1 87 ? -3.469 -9.295 -0.768 1.00 95.56 87 LYS A CA 1
ATOM 682 C C . LYS A 1 87 ? -2.139 -8.971 -0.081 1.00 95.56 87 LYS A C 1
ATOM 684 O O . LYS A 1 87 ? -1.889 -7.795 0.202 1.00 95.56 87 LYS A O 1
ATOM 689 N N . PRO A 1 88 ? -1.266 -9.970 0.139 1.00 95.56 88 PRO A N 1
ATOM 690 C CA . PRO A 1 88 ? 0.080 -9.734 0.645 1.00 95.56 88 PRO A CA 1
ATOM 691 C C . PRO A 1 88 ? 0.934 -8.990 -0.389 1.00 95.56 88 PRO A C 1
ATOM 693 O O . PRO A 1 88 ? 0.712 -9.098 -1.599 1.00 95.56 88 PRO A O 1
ATOM 696 N N . ILE A 1 89 ? 1.959 -8.269 0.077 1.00 97.25 89 ILE A N 1
ATOM 697 C CA . ILE A 1 89 ? 2.850 -7.509 -0.812 1.00 97.25 89 ILE A CA 1
ATOM 698 C C . ILE A 1 89 ? 3.526 -8.394 -1.864 1.00 97.25 89 ILE A C 1
ATOM 700 O O . ILE A 1 89 ? 3.717 -7.951 -2.990 1.00 97.25 89 ILE A O 1
ATOM 704 N N . SER A 1 90 ? 3.846 -9.648 -1.534 1.00 97.50 90 SER A N 1
ATOM 705 C CA . SER A 1 90 ? 4.484 -10.591 -2.456 1.00 9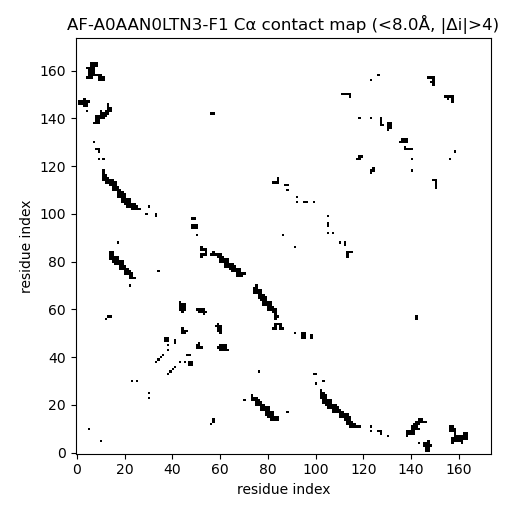7.50 90 SER A CA 1
ATOM 706 C C . SER A 1 90 ? 3.639 -10.813 -3.709 1.00 97.50 90 SER A C 1
ATOM 708 O O . SER A 1 90 ? 4.149 -10.684 -4.816 1.00 97.50 90 SER A O 1
ATOM 710 N N . GLU A 1 91 ? 2.335 -11.044 -3.553 1.00 98.12 91 GLU A N 1
ATOM 711 C CA . GLU A 1 91 ? 1.412 -11.184 -4.684 1.00 98.12 91 GLU A CA 1
ATOM 712 C C . GLU A 1 91 ? 1.297 -9.896 -5.505 1.00 98.12 91 GLU A C 1
ATOM 714 O O . GLU A 1 91 ? 1.226 -9.951 -6.731 1.00 98.12 91 GLU A O 1
ATOM 719 N N . LEU A 1 92 ? 1.295 -8.731 -4.848 1.00 98.12 92 LEU A N 1
ATOM 720 C CA . LEU A 1 92 ? 1.272 -7.433 -5.531 1.00 98.12 92 LEU A CA 1
ATOM 721 C C . LEU A 1 92 ? 2.527 -7.219 -6.384 1.00 98.12 92 LEU A C 1
ATOM 723 O O . LEU A 1 92 ? 2.419 -6.751 -7.513 1.00 98.12 92 LEU A O 1
ATOM 727 N N . ILE A 1 93 ? 3.702 -7.591 -5.875 1.00 98.38 93 ILE A N 1
ATOM 728 C CA . ILE A 1 93 ? 4.962 -7.509 -6.622 1.00 98.38 93 ILE A CA 1
ATOM 729 C C . ILE A 1 93 ? 4.955 -8.459 -7.821 1.00 98.38 93 ILE A C 1
ATOM 731 O O . ILE A 1 93 ? 5.365 -8.050 -8.906 1.00 98.38 93 ILE A O 1
ATOM 735 N N . GLU A 1 94 ? 4.457 -9.686 -7.668 1.00 98.19 94 GLU A N 1
ATOM 736 C CA . GLU A 1 94 ? 4.351 -10.621 -8.794 1.00 98.19 94 GLU A CA 1
ATOM 737 C C . GLU A 1 94 ? 3.386 -10.110 -9.873 1.00 98.19 94 GLU A C 1
ATOM 739 O O . GLU A 1 94 ? 3.704 -10.182 -11.056 1.00 98.19 94 GLU A O 1
ATOM 744 N N . MET A 1 95 ? 2.260 -9.496 -9.495 1.00 98.06 95 MET A N 1
ATOM 745 C CA . MET A 1 95 ? 1.358 -8.857 -10.463 1.00 98.06 95 MET A CA 1
ATOM 746 C C . MET A 1 95 ? 2.015 -7.684 -11.199 1.00 98.06 95 MET A C 1
ATOM 748 O O . MET A 1 95 ? 1.849 -7.561 -12.411 1.00 98.06 95 MET A O 1
ATOM 752 N N . ILE A 1 96 ? 2.803 -6.858 -10.503 1.00 98.00 96 ILE A N 1
ATOM 753 C CA . ILE A 1 96 ? 3.567 -5.772 -11.135 1.00 98.00 96 ILE A CA 1
ATOM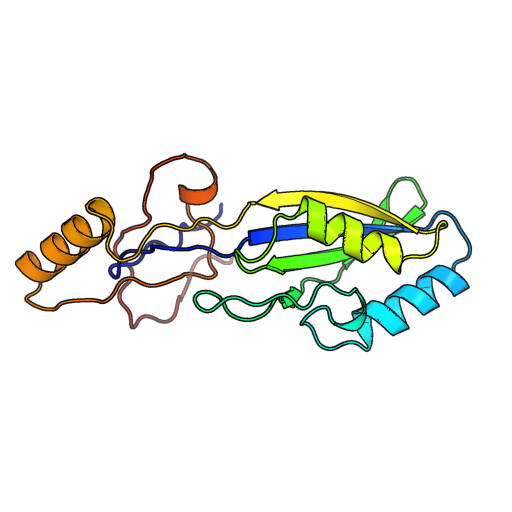 754 C C . ILE A 1 96 ? 4.553 -6.344 -12.162 1.00 98.00 96 ILE A C 1
ATOM 756 O O . ILE A 1 96 ? 4.619 -5.850 -13.284 1.00 98.00 96 ILE A O 1
ATOM 760 N N . LYS A 1 97 ? 5.292 -7.403 -11.814 1.00 97.88 97 LYS A N 1
ATOM 761 C CA . LYS A 1 97 ? 6.284 -8.020 -12.710 1.00 97.88 97 LYS A CA 1
ATOM 762 C C . LYS A 1 97 ? 5.687 -8.547 -14.016 1.00 97.88 97 LYS A C 1
ATOM 764 O O . LYS A 1 97 ? 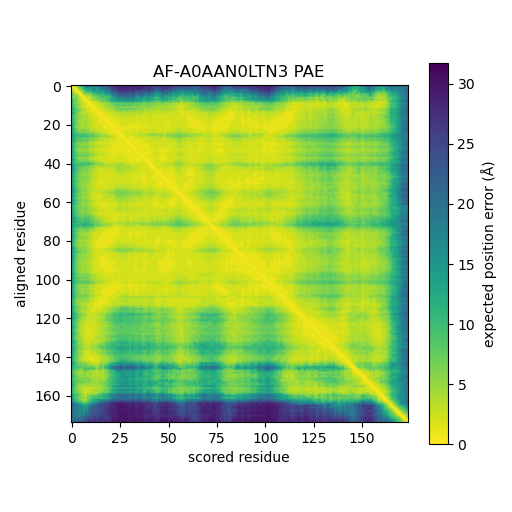6.383 -8.549 -15.018 1.00 97.88 97 LYS A O 1
ATOM 769 N N . VAL A 1 98 ? 4.412 -8.944 -14.034 1.00 97.44 98 VAL A N 1
ATOM 770 C CA . VAL A 1 98 ? 3.737 -9.428 -15.256 1.00 97.44 98 VAL A CA 1
ATOM 771 C C . VAL A 1 98 ? 3.639 -8.349 -16.342 1.00 97.44 98 VAL A C 1
ATOM 773 O O . VAL A 1 98 ? 3.651 -8.678 -17.525 1.00 97.44 98 VAL A O 1
ATOM 776 N N . VAL A 1 99 ? 3.521 -7.073 -15.963 1.00 96.50 99 VAL A N 1
ATOM 777 C CA . VAL A 1 99 ? 3.357 -5.959 -16.918 1.00 96.50 99 VAL A CA 1
ATOM 778 C C . VAL A 1 99 ? 4.635 -5.150 -17.135 1.00 96.50 99 VAL A C 1
ATOM 780 O O . VAL A 1 99 ? 4.704 -4.335 -18.055 1.00 96.50 99 VAL A O 1
ATOM 783 N N . VAL A 1 100 ? 5.636 -5.338 -16.277 1.00 97.06 100 VAL A N 1
ATOM 784 C CA . VAL A 1 100 ? 6.914 -4.629 -16.352 1.00 97.06 100 VAL A CA 1
ATOM 785 C C . VAL A 1 100 ? 7.815 -5.313 -17.389 1.00 97.06 100 VAL A C 1
ATOM 787 O O . VAL A 1 100 ? 7.974 -6.529 -17.335 1.00 97.06 100 VAL A O 1
ATOM 790 N N . PRO A 1 101 ? 8.430 -4.565 -18.324 1.00 96.94 101 PRO A N 1
ATOM 791 C CA . PRO A 1 101 ? 9.417 -5.121 -19.249 1.00 96.94 101 PRO A CA 1
ATOM 792 C C . PRO A 1 101 ? 10.602 -5.780 -18.529 1.00 96.94 101 PRO A C 1
ATOM 794 O O . PRO A 1 101 ? 11.110 -5.219 -17.563 1.00 96.94 101 PRO A O 1
ATOM 797 N N . ASP A 1 102 ? 11.132 -6.879 -19.075 1.00 96.38 102 ASP A N 1
ATOM 798 C CA . ASP A 1 102 ? 12.268 -7.631 -18.500 1.00 96.38 102 ASP A CA 1
ATOM 799 C C . ASP A 1 102 ? 13.533 -6.786 -18.261 1.00 96.38 102 ASP A C 1
ATOM 801 O O . ASP A 1 102 ? 14.377 -7.125 -17.434 1.00 96.38 102 ASP A O 1
ATOM 805 N N . SER A 1 103 ? 13.682 -5.671 -18.982 1.00 96.94 103 SER A N 1
ATOM 806 C CA . SER A 1 103 ? 14.796 -4.736 -18.807 1.00 96.94 103 SER A CA 1
ATOM 807 C C . SER A 1 103 ? 14.661 -3.823 -17.583 1.00 96.94 103 SER A C 1
ATOM 809 O O . SER A 1 103 ? 15.525 -2.975 -17.365 1.00 96.94 103 SER A O 1
ATOM 811 N N . ILE A 1 104 ? 13.563 -3.920 -16.832 1.00 98.31 104 ILE A N 1
ATOM 812 C CA . ILE A 1 104 ? 13.286 -3.119 -15.643 1.00 98.31 104 ILE A CA 1
ATOM 813 C C . ILE A 1 104 ? 13.135 -4.066 -14.455 1.00 98.31 104 ILE A C 1
ATOM 815 O O . ILE A 1 104 ? 12.197 -4.854 -14.367 1.00 98.31 104 ILE A O 1
ATOM 819 N N . GLU A 1 105 ? 14.048 -3.958 -13.502 1.00 98.00 105 GLU A N 1
ATOM 820 C CA . GLU A 1 105 ? 13.995 -4.740 -12.276 1.00 98.00 105 GLU A CA 1
ATOM 821 C C . GLU A 1 105 ? 13.004 -4.120 -11.284 1.00 98.00 105 GLU A C 1
ATOM 823 O O . GLU A 1 105 ? 13.015 -2.910 -11.044 1.00 98.00 105 GLU A O 1
ATOM 828 N N . VAL A 1 106 ? 12.159 -4.958 -10.678 1.00 98.31 106 VAL A N 1
ATOM 829 C CA . VAL A 1 106 ? 11.185 -4.552 -9.657 1.00 98.31 106 VAL A CA 1
ATOM 830 C C . VAL A 1 106 ? 11.681 -4.975 -8.277 1.00 98.31 106 VAL A C 1
ATOM 832 O O . VAL A 1 106 ? 11.729 -6.165 -7.966 1.00 98.31 106 VAL A O 1
ATOM 835 N N . ILE A 1 107 ? 11.982 -3.999 -7.422 1.00 97.56 107 ILE A N 1
ATOM 836 C CA . ILE A 1 107 ? 12.518 -4.214 -6.073 1.00 97.56 107 ILE A CA 1
ATOM 837 C C . ILE A 1 107 ? 11.526 -3.694 -5.031 1.00 97.56 107 ILE A C 1
ATOM 839 O O . ILE A 1 107 ? 11.160 -2.518 -5.027 1.00 97.56 107 ILE A O 1
ATOM 843 N N . CYS A 1 108 ? 11.125 -4.545 -4.085 1.00 97.62 108 CYS A N 1
ATOM 844 C CA . CYS A 1 108 ? 10.424 -4.108 -2.878 1.00 97.62 108 CYS A CA 1
ATOM 845 C C . CYS A 1 108 ? 11.450 -3.704 -1.808 1.00 97.62 108 CYS A C 1
ATOM 847 O O . CYS A 1 108 ? 11.851 -4.517 -0.980 1.00 97.62 108 CYS A O 1
ATOM 849 N N . ALA A 1 109 ? 11.881 -2.442 -1.833 1.00 95.75 109 ALA A N 1
ATOM 850 C CA . ALA A 1 109 ? 12.945 -1.928 -0.967 1.00 95.75 109 ALA A CA 1
ATOM 851 C C . ALA A 1 109 ? 12.572 -1.922 0.524 1.00 95.75 109 ALA A C 1
ATOM 853 O O . ALA A 1 109 ? 13.433 -2.035 1.393 1.00 95.75 109 ALA A O 1
ATOM 854 N N . HIS A 1 110 ? 11.289 -1.749 0.832 1.00 93.94 110 HIS A N 1
ATOM 855 C CA . HIS A 1 110 ? 10.790 -1.751 2.201 1.00 93.94 110 HIS A CA 1
ATOM 856 C C . HIS A 1 110 ? 9.313 -2.140 2.211 1.00 93.94 110 HIS A C 1
ATOM 858 O O . HIS A 1 110 ? 8.555 -1.657 1.370 1.00 93.94 110 HIS A O 1
ATOM 864 N N . ASN A 1 111 ? 8.873 -2.919 3.202 1.00 94.75 111 ASN A N 1
ATOM 865 C CA . ASN A 1 111 ? 7.460 -3.217 3.417 1.00 94.75 111 ASN A CA 1
ATOM 866 C C . ASN A 1 111 ? 7.077 -3.217 4.904 1.00 94.75 111 ASN A C 1
ATOM 868 O O . ASN A 1 111 ? 7.796 -3.755 5.737 1.00 94.75 111 ASN A O 1
ATOM 872 N N . TRP A 1 112 ? 5.920 -2.632 5.203 1.00 92.12 112 TRP A N 1
ATOM 873 C CA . TRP A 1 112 ? 5.154 -2.855 6.423 1.00 92.12 112 TRP A CA 1
ATOM 874 C C . TRP A 1 112 ? 3.810 -3.461 6.044 1.00 92.12 112 TRP A C 1
ATOM 876 O O . TRP A 1 112 ? 3.013 -2.782 5.386 1.00 92.12 112 TRP A O 1
ATOM 886 N N . ASP A 1 113 ? 3.531 -4.675 6.504 1.00 92.44 113 ASP A N 1
ATOM 887 C CA . ASP A 1 113 ? 2.263 -5.339 6.215 1.00 92.44 113 ASP A CA 1
ATOM 888 C C . ASP A 1 113 ? 1.061 -4.590 6.819 1.00 92.44 113 ASP A C 1
ATOM 890 O O . ASP A 1 113 ? 1.215 -3.789 7.761 1.00 92.44 113 ASP A O 1
ATOM 894 N N . PRO A 1 114 ? -0.144 -4.761 6.246 1.00 91.44 114 PRO A N 1
ATOM 895 C CA . PRO A 1 114 ? -1.369 -4.307 6.875 1.00 91.44 114 PRO A CA 1
ATOM 896 C C . PRO A 1 114 ? -1.518 -4.968 8.247 1.00 91.44 114 PRO A C 1
ATOM 898 O O . PRO A 1 114 ? -1.174 -6.133 8.429 1.00 91.44 114 PRO A O 1
ATOM 901 N N . VAL A 1 115 ? -2.034 -4.215 9.212 1.00 89.69 115 VAL A N 1
ATOM 902 C CA . VAL A 1 115 ? -2.425 -4.753 10.520 1.00 89.69 115 VAL A CA 1
ATOM 903 C C . VAL A 1 115 ? -3.938 -4.760 10.544 1.00 89.69 115 VAL A C 1
ATOM 905 O O . VAL A 1 115 ? -4.555 -3.765 10.163 1.00 89.69 115 VAL A O 1
ATOM 908 N N . PHE A 1 116 ? -4.536 -5.868 10.960 1.00 89.06 116 PHE A N 1
ATOM 909 C CA . PHE A 1 116 ? -5.981 -6.010 10.998 1.00 89.06 116 PHE A CA 1
ATOM 910 C C . PHE A 1 116 ? -6.394 -6.910 12.157 1.00 89.06 116 PHE A C 1
ATOM 912 O O . PHE A 1 116 ? -5.897 -8.028 12.284 1.00 89.06 116 PHE A O 1
ATOM 919 N N . TYR A 1 117 ? -7.316 -6.413 12.971 1.00 88.25 117 T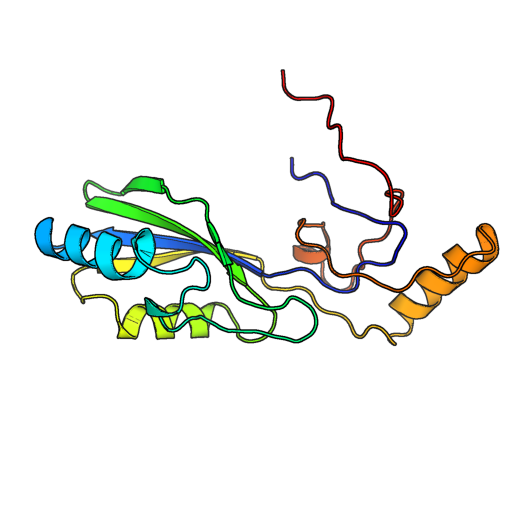YR A N 1
ATOM 920 C CA . TYR A 1 117 ? -7.977 -7.138 14.044 1.00 88.25 117 TYR A CA 1
ATOM 921 C C . TYR A 1 117 ? -9.483 -7.132 13.800 1.00 88.25 117 TYR A C 1
ATOM 923 O O . TYR A 1 117 ? -10.024 -6.186 13.226 1.00 88.25 117 TYR A O 1
ATOM 931 N N . ASP A 1 118 ? -10.159 -8.181 14.258 1.00 88.00 118 ASP A N 1
ATOM 932 C CA . ASP A 1 118 ? -11.617 -8.208 14.264 1.00 88.00 118 ASP A CA 1
ATOM 933 C C . ASP A 1 118 ? -12.153 -7.062 15.141 1.00 88.00 118 ASP A C 1
ATOM 935 O O . ASP A 1 118 ? -11.727 -6.887 16.282 1.00 88.00 118 ASP A O 1
ATOM 939 N N . LYS A 1 119 ? -13.094 -6.277 14.609 1.00 86.19 119 LYS A N 1
ATOM 940 C CA . LYS A 1 119 ? -13.747 -5.171 15.330 1.00 86.19 119 LYS A CA 1
ATOM 941 C C . LYS A 1 119 ? -14.511 -5.659 16.556 1.00 86.19 119 LYS A C 1
ATOM 943 O O . LYS A 1 119 ? -14.727 -4.879 17.479 1.00 86.19 119 LYS A O 1
ATOM 948 N N . GLU A 1 120 ? -14.939 -6.916 16.529 1.00 87.38 120 GLU A N 1
ATOM 949 C CA . GLU A 1 120 ? -15.699 -7.568 17.591 1.00 87.38 120 GLU A CA 1
ATOM 950 C C . GLU A 1 120 ? -14.801 -8.406 18.511 1.00 87.38 120 GLU A C 1
ATOM 952 O O . GLU A 1 120 ? -15.299 -9.096 19.401 1.00 87.38 120 GLU A O 1
ATOM 957 N N . SER A 1 121 ? -13.471 -8.338 18.344 1.00 90.75 121 SER A N 1
ATOM 958 C CA . SER A 1 121 ? -12.555 -9.054 19.229 1.00 90.75 121 SER A CA 1
ATOM 959 C C . SER A 1 121 ? -12.715 -8.595 20.680 1.00 90.75 121 SER A C 1
ATOM 961 O O . SER A 1 121 ? -13.118 -7.460 20.979 1.00 90.75 121 SER A O 1
ATOM 963 N N . GLN A 1 122 ? -12.374 -9.494 21.605 1.00 92.00 122 GLN A N 1
ATOM 964 C CA . GLN A 1 122 ? -12.464 -9.224 23.035 1.00 92.00 122 GLN A CA 1
ATOM 965 C C . GLN A 1 122 ? -11.625 -7.999 23.421 1.00 92.00 122 GLN A C 1
ATOM 967 O O . GLN A 1 122 ? -12.070 -7.161 24.198 1.00 92.00 122 GLN A O 1
ATOM 972 N N . GLU A 1 123 ? -10.428 -7.866 22.861 1.00 90.06 123 GLU A N 1
ATOM 973 C CA . GLU A 1 123 ? -9.497 -6.781 23.156 1.00 90.06 123 GLU A CA 1
ATOM 974 C C . GLU A 1 123 ? -10.016 -5.428 22.658 1.00 90.06 123 GLU A C 1
ATOM 976 O O . GLU A 1 123 ? -9.938 -4.439 23.387 1.00 90.06 123 GLU A O 1
ATOM 981 N N . ILE A 1 124 ? -10.577 -5.382 21.443 1.00 90.38 124 ILE A N 1
ATOM 982 C CA . ILE A 1 124 ? -11.174 -4.161 20.887 1.00 90.38 124 ILE A CA 1
ATOM 983 C C . ILE A 1 124 ? -12.382 -3.741 21.728 1.00 90.38 124 ILE A C 1
ATOM 985 O O . ILE A 1 124 ? -12.474 -2.582 22.133 1.00 90.38 124 ILE A O 1
ATOM 989 N N . THR A 1 125 ? -13.259 -4.693 22.051 1.00 91.31 125 THR A N 1
ATOM 990 C CA . THR A 1 125 ? -14.466 -4.444 22.849 1.00 91.31 125 THR A CA 1
ATOM 991 C C . THR A 1 125 ? -14.116 -3.926 24.242 1.00 91.31 125 THR A C 1
ATOM 993 O O . THR A 1 125 ? -14.630 -2.888 24.646 1.00 91.31 125 THR A O 1
ATOM 996 N N . LEU A 1 126 ? -13.173 -4.570 24.941 1.00 92.56 126 LEU A N 1
ATOM 997 C CA . LEU A 1 126 ? -12.738 -4.152 26.279 1.00 92.56 126 LEU A CA 1
ATOM 998 C C . LEU A 1 126 ? -12.178 -2.725 26.296 1.00 92.56 126 LEU A C 1
ATOM 1000 O O . LEU A 1 126 ? -12.469 -1.959 27.213 1.00 92.56 126 LEU A O 1
ATOM 1004 N N . LEU A 1 127 ? -11.378 -2.352 25.293 1.00 91.06 127 LEU A N 1
ATOM 1005 C CA . LEU A 1 127 ? -10.821 -1.000 25.200 1.00 91.06 127 LEU A CA 1
ATOM 1006 C C . LEU A 1 127 ? -11.897 0.043 24.870 1.00 91.06 127 LEU A C 1
ATOM 1008 O O . LEU A 1 127 ? -11.868 1.144 25.423 1.00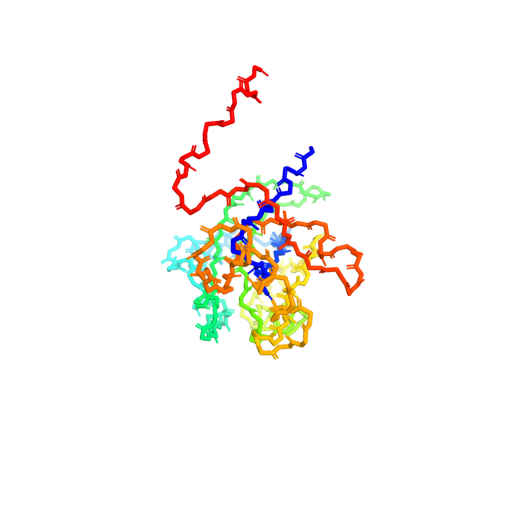 91.06 127 LEU A O 1
ATOM 1012 N N . THR A 1 128 ? -12.858 -0.296 24.006 1.00 90.12 128 THR A N 1
ATOM 1013 C CA . THR A 1 128 ? -14.005 0.571 23.711 1.00 90.12 128 THR A CA 1
ATOM 1014 C C . THR A 1 128 ? -14.883 0.777 24.945 1.00 90.12 128 THR A C 1
ATOM 1016 O O . THR A 1 128 ? -15.258 1.913 25.236 1.00 90.12 128 THR A O 1
ATOM 1019 N N . ASP A 1 129 ? -15.172 -0.287 25.692 1.00 92.50 129 ASP A N 1
ATOM 1020 C CA . ASP A 1 129 ? -16.004 -0.235 26.895 1.00 92.50 129 ASP A CA 1
ATOM 1021 C C . ASP A 1 129 ? -15.324 0.582 28.003 1.00 92.50 129 ASP A C 1
ATOM 1023 O O . ASP A 1 129 ? -15.965 1.423 28.628 1.00 92.50 129 ASP A O 1
ATOM 1027 N N . ALA A 1 130 ? -14.006 0.430 28.184 1.00 90.94 130 ALA A N 1
ATOM 1028 C CA . ALA A 1 130 ? -13.239 1.231 29.139 1.00 90.94 130 ALA A CA 1
ATOM 1029 C C . ALA A 1 130 ? -13.277 2.738 28.816 1.00 90.94 130 ALA A C 1
ATOM 1031 O O . ALA A 1 130 ? -13.326 3.572 29.722 1.00 90.94 130 ALA A O 1
ATOM 1032 N N . TYR A 1 131 ? -13.266 3.114 27.531 1.00 89.12 131 TYR A N 1
ATOM 1033 C CA . TYR A 1 131 ? -13.448 4.511 27.129 1.00 89.12 131 TYR A CA 1
ATOM 1034 C C . TYR A 1 131 ? -14.856 5.019 27.466 1.00 89.12 131 TYR A C 1
ATOM 1036 O O . TYR A 1 131 ? -15.015 6.126 27.990 1.00 89.12 131 TYR A O 1
ATOM 1044 N N . GLU A 1 132 ? -15.878 4.220 27.155 1.00 92.25 132 GLU A N 1
ATOM 1045 C CA . GLU A 1 132 ? -17.281 4.553 27.399 1.00 92.25 132 GLU A CA 1
ATOM 1046 C C . GLU A 1 132 ? -17.580 4.695 28.896 1.00 92.25 132 GLU A C 1
ATOM 1048 O O . GLU A 1 132 ? -18.252 5.647 29.283 1.00 92.25 132 GLU A O 1
ATOM 1053 N N . GLU A 1 133 ? -17.019 3.832 29.745 1.00 93.69 133 GLU A N 1
ATOM 1054 C CA . GLU A 1 133 ? -17.184 3.886 31.202 1.00 93.69 133 GLU A CA 1
ATOM 1055 C C . GLU A 1 133 ? -16.703 5.223 31.787 1.00 93.69 133 GLU A C 1
ATOM 1057 O O . GLU A 1 133 ? -17.369 5.818 32.635 1.00 93.69 133 GLU A O 1
ATOM 1062 N N . VAL A 1 134 ? -15.564 5.731 31.307 1.00 90.50 134 VAL A N 1
ATOM 1063 C CA . VAL A 1 134 ? -14.965 6.973 31.817 1.00 90.50 134 VAL A CA 1
ATOM 1064 C C . VAL A 1 134 ? -15.614 8.220 31.212 1.00 90.50 134 VAL A C 1
ATOM 1066 O O . VAL A 1 134 ? -15.744 9.242 31.886 1.00 90.50 134 VAL A O 1
ATOM 1069 N N . THR A 1 135 ? -15.987 8.175 29.931 1.00 88.25 135 THR A N 1
ATOM 1070 C CA . THR A 1 135 ? -16.433 9.365 29.180 1.00 88.25 135 THR A CA 1
ATOM 1071 C C . THR A 1 135 ? -17.945 9.465 28.998 1.00 88.25 135 THR A C 1
ATOM 1073 O O . THR A 1 135 ? -18.443 10.516 28.591 1.00 88.25 135 THR A O 1
ATOM 1076 N N . GLY A 1 136 ? -18.683 8.383 29.251 1.00 91.56 136 GLY A N 1
ATOM 1077 C CA . GLY A 1 136 ? -20.108 8.257 28.950 1.00 91.56 136 GLY A CA 1
ATOM 1078 C C . GLY A 1 136 ? -20.434 8.246 27.452 1.00 91.56 136 GLY A C 1
ATOM 1079 O O . GLY A 1 136 ? -21.597 8.403 27.088 1.00 91.56 136 GLY A O 1
ATOM 1080 N N . THR A 1 137 ? -19.432 8.127 26.572 1.00 89.12 137 THR A N 1
ATOM 1081 C CA . THR A 1 137 ? -19.606 8.163 25.113 1.00 89.12 137 THR A CA 1
ATOM 1082 C C . THR A 1 137 ? -18.949 6.955 24.460 1.00 89.12 137 THR A C 1
ATOM 1084 O O . THR A 1 137 ? -17.735 6.784 24.543 1.00 89.12 137 THR A O 1
ATOM 1087 N N . ARG A 1 138 ? -19.728 6.157 23.722 1.00 87.56 138 ARG A N 1
ATOM 1088 C CA . ARG A 1 138 ? -19.190 5.051 22.923 1.00 87.56 138 ARG A CA 1
ATOM 1089 C C . ARG A 1 138 ? -18.576 5.552 21.619 1.00 87.56 138 ARG A C 1
ATOM 1091 O O . ARG A 1 138 ? -19.258 6.175 20.805 1.00 87.56 138 ARG A O 1
ATOM 1098 N N . LEU A 1 139 ? -17.306 5.229 21.383 1.00 87.50 139 LEU A N 1
ATOM 1099 C CA . LEU A 1 139 ? -16.629 5.471 20.107 1.00 87.50 139 LEU A CA 1
ATOM 1100 C C . LEU A 1 139 ? -16.449 4.156 19.352 1.00 87.50 139 LEU A C 1
ATOM 1102 O O . LEU A 1 139 ? -15.888 3.200 19.883 1.00 87.50 139 LEU A O 1
ATOM 1106 N N . LEU A 1 140 ? -16.905 4.117 18.100 1.00 88.88 140 LEU A N 1
ATOM 1107 C CA . LEU A 1 140 ? -16.714 2.946 17.247 1.00 88.88 140 LEU A CA 1
ATOM 1108 C C . LEU A 1 140 ? -15.227 2.777 16.894 1.00 88.88 140 LEU A C 1
ATOM 1110 O O . LEU A 1 140 ? -14.575 3.785 16.604 1.00 88.88 140 LEU A O 1
ATOM 1114 N N . PRO A 1 141 ? -14.696 1.540 16.875 1.00 88.31 141 PRO A N 1
ATOM 1115 C CA . PRO A 1 141 ? -13.339 1.272 16.412 1.00 88.31 141 PRO A CA 1
ATOM 1116 C C . PRO A 1 141 ? -13.101 1.818 15.000 1.00 88.31 141 PRO A C 1
ATOM 1118 O O . PRO A 1 141 ? -13.990 1.805 14.146 1.00 88.31 141 PRO A O 1
ATOM 1121 N N . VAL A 1 142 ? -11.884 2.290 14.736 1.00 88.44 142 VAL A N 1
ATOM 1122 C CA . VAL A 1 142 ? -11.517 2.941 13.470 1.00 88.44 142 VAL A CA 1
ATOM 1123 C C . VAL A 1 142 ? -10.305 2.294 12.814 1.00 88.44 142 VAL A C 1
ATOM 1125 O O . VAL A 1 142 ? -9.453 1.706 13.475 1.00 88.44 142 VAL A O 1
ATOM 1128 N N . THR A 1 143 ? -10.179 2.469 11.501 1.00 85.50 143 THR A N 1
ATOM 1129 C CA . THR A 1 143 ? -8.896 2.280 10.824 1.00 85.50 143 THR A CA 1
ATOM 1130 C C . THR A 1 143 ? -8.067 3.559 10.895 1.00 85.50 143 THR A C 1
ATOM 1132 O O . THR A 1 143 ? -8.568 4.674 11.110 1.00 85.50 143 THR A O 1
ATOM 1135 N N . THR A 1 144 ? -6.759 3.429 10.702 1.00 81.19 144 THR A N 1
ATOM 1136 C CA . THR A 1 144 ? -5.896 4.586 10.492 1.00 81.19 144 THR A CA 1
ATOM 1137 C C . THR A 1 144 ? -5.001 4.419 9.274 1.00 81.19 144 THR A C 1
ATOM 1139 O O . THR A 1 144 ? -4.629 3.323 8.855 1.00 81.19 144 THR A O 1
ATOM 1142 N N . THR A 1 145 ? -4.680 5.559 8.665 1.00 67.62 145 THR A N 1
ATOM 1143 C CA . THR A 1 145 ? -3.715 5.639 7.571 1.00 67.62 145 THR A CA 1
ATOM 1144 C C . THR A 1 145 ? -2.306 5.913 8.083 1.00 67.62 145 THR A C 1
ATOM 1146 O O . THR A 1 145 ? -1.360 5.669 7.334 1.00 67.62 145 THR A O 1
ATOM 1149 N N . GLY A 1 146 ? -2.150 6.424 9.314 1.00 67.31 146 GLY A N 1
ATOM 1150 C CA . GLY A 1 146 ? -0.871 6.548 10.023 1.00 67.31 146 GLY A CA 1
ATOM 1151 C C . GLY A 1 146 ? -0.263 5.182 10.355 1.00 67.31 146 GLY A C 1
ATOM 1152 O O . GLY A 1 146 ? -0.933 4.168 10.221 1.00 67.31 146 GLY A O 1
ATOM 1153 N N . GLY A 1 147 ? 1.020 5.151 10.715 1.00 70.25 147 GLY A N 1
ATOM 1154 C CA . GLY A 1 147 ? 1.649 3.940 11.249 1.00 70.25 147 GLY A CA 1
ATOM 1155 C C . GLY A 1 147 ? 1.705 4.020 12.768 1.00 70.25 147 GLY A C 1
ATOM 1156 O O . GLY A 1 147 ? 2.019 5.089 13.297 1.00 70.25 147 GLY A O 1
ATOM 1157 N N . THR A 1 148 ? 1.422 2.926 13.465 1.00 75.38 148 THR A N 1
ATOM 1158 C CA . THR A 1 148 ? 1.678 2.822 14.908 1.00 75.38 148 THR A CA 1
ATOM 1159 C C . THR A 1 148 ? 2.742 1.761 15.195 1.00 75.38 148 THR A C 1
ATOM 1161 O O . THR A 1 148 ? 3.236 1.083 14.291 1.00 75.38 148 THR A O 1
ATOM 1164 N N . TYR A 1 149 ? 3.105 1.597 16.470 1.00 77.56 149 TYR A N 1
ATOM 1165 C CA . TYR A 1 149 ? 3.974 0.497 16.891 1.00 77.56 149 TYR A CA 1
ATOM 1166 C C . TYR A 1 149 ? 3.360 -0.888 16.632 1.00 77.56 149 TYR A C 1
ATOM 1168 O O . TYR A 1 149 ? 4.111 -1.864 16.581 1.00 77.56 149 TYR A O 1
ATOM 1176 N N . ALA A 1 150 ? 2.042 -0.988 16.407 1.00 79.00 150 ALA A N 1
ATOM 1177 C CA . ALA A 1 150 ? 1.360 -2.245 16.089 1.00 79.00 150 ALA A CA 1
ATOM 1178 C C . ALA A 1 150 ? 1.866 -2.906 14.802 1.00 79.00 150 ALA A C 1
ATOM 1180 O O . ALA A 1 150 ? 1.719 -4.109 14.628 1.00 79.00 150 ALA A O 1
ATOM 1181 N N . LYS A 1 151 ? 2.540 -2.149 13.928 1.00 79.06 151 LYS A N 1
ATOM 1182 C CA . LYS A 1 151 ? 3.226 -2.698 12.750 1.00 79.06 151 LYS A CA 1
ATOM 1183 C C . LYS A 1 151 ? 4.487 -3.499 13.062 1.00 79.06 151 LYS A C 1
ATOM 1185 O O . LYS A 1 151 ? 4.981 -4.194 12.182 1.00 79.06 151 LYS A O 1
ATOM 1190 N N . ILE A 1 152 ? 5.043 -3.352 14.263 1.00 79.31 152 ILE A N 1
ATOM 1191 C CA . ILE A 1 152 ? 6.357 -3.899 14.631 1.00 79.31 152 ILE A CA 1
ATOM 1192 C C . ILE A 1 152 ? 6.227 -4.952 15.732 1.00 79.31 152 ILE A C 1
ATOM 1194 O O . ILE A 1 152 ? 6.984 -5.919 15.751 1.00 79.31 152 ILE A O 1
ATOM 1198 N N . ILE A 1 153 ? 5.280 -4.771 16.653 1.00 79.19 153 ILE A N 1
ATOM 1199 C CA . ILE A 1 153 ? 5.086 -5.663 17.795 1.00 79.19 153 ILE A CA 1
ATOM 1200 C C . ILE A 1 153 ? 3.790 -6.454 17.570 1.00 79.19 153 ILE A C 1
ATOM 1202 O O . ILE A 1 153 ? 2.741 -5.837 17.392 1.00 79.19 153 ILE A O 1
ATOM 1206 N N . PRO A 1 154 ? 3.825 -7.798 17.570 1.00 74.69 154 PRO A N 1
ATOM 1207 C CA . PRO A 1 154 ? 2.618 -8.596 17.399 1.00 74.69 154 PRO A CA 1
ATOM 1208 C C . PRO A 1 154 ? 1.678 -8.429 18.600 1.00 74.69 154 PRO A C 1
ATOM 1210 O O . PRO A 1 154 ? 2.132 -8.253 19.731 1.00 74.69 154 PRO A O 1
ATOM 1213 N N . ASN A 1 155 ? 0.371 -8.548 18.356 1.00 78.19 155 ASN A N 1
ATOM 1214 C CA . ASN A 1 155 ? -0.680 -8.542 19.382 1.00 78.19 155 ASN A CA 1
ATOM 1215 C C . ASN A 1 155 ? -0.764 -7.252 20.215 1.00 78.19 155 ASN A C 1
ATOM 1217 O O . ASN A 1 155 ? -1.169 -7.293 21.377 1.00 78.19 155 ASN A O 1
ATOM 1221 N N . ILE A 1 156 ? -0.387 -6.105 19.643 1.00 82.44 156 ILE A N 1
ATOM 1222 C CA . ILE A 1 156 ? -0.677 -4.803 20.252 1.00 82.44 156 ILE A CA 1
ATOM 1223 C C . ILE A 1 156 ? -1.695 -4.034 19.418 1.00 82.44 156 ILE A C 1
ATOM 1225 O O . ILE A 1 156 ? -1.689 -4.080 18.185 1.00 82.44 156 ILE A O 1
ATOM 1229 N N . ILE A 1 157 ? -2.556 -3.309 20.122 1.00 83.50 157 ILE A N 1
ATOM 1230 C CA . ILE A 1 157 ? -3.626 -2.491 19.559 1.00 83.50 157 ILE A CA 1
ATOM 1231 C C . ILE A 1 157 ? -3.304 -1.035 19.867 1.00 83.50 157 ILE A C 1
ATOM 1233 O O . ILE A 1 157 ? -2.993 -0.680 21.006 1.00 83.50 157 ILE A O 1
ATOM 1237 N N . ALA A 1 158 ? -3.353 -0.184 18.846 1.00 83.69 158 ALA A N 1
ATOM 1238 C CA . ALA A 1 158 ? -3.107 1.234 19.036 1.00 83.69 158 ALA A CA 1
ATOM 1239 C C . ALA A 1 158 ? -4.336 1.921 19.645 1.00 83.69 158 ALA A C 1
ATOM 1241 O O . ALA A 1 158 ? -5.432 1.912 19.084 1.00 83.69 158 ALA A O 1
ATOM 1242 N N . TYR A 1 159 ? -4.123 2.549 20.798 1.00 82.88 159 TYR A N 1
ATOM 1243 C CA . TYR A 1 159 ? -5.138 3.251 21.575 1.00 82.88 159 TYR A CA 1
ATOM 1244 C C . TYR A 1 159 ? -4.466 4.395 22.343 1.00 82.88 159 TYR A C 1
ATOM 1246 O O . TYR A 1 159 ? -3.386 4.211 22.907 1.00 82.88 159 TYR A O 1
ATOM 1254 N N . GLY A 1 160 ? -5.027 5.605 22.316 1.00 80.06 160 GLY A N 1
ATOM 1255 C CA . GLY A 1 160 ? -4.380 6.761 22.943 1.00 80.06 160 GLY A CA 1
ATOM 1256 C C . GLY A 1 160 ? -5.078 8.103 22.716 1.00 80.06 160 GLY A C 1
ATOM 1257 O O . GLY A 1 160 ? -6.174 8.148 22.181 1.00 80.06 160 GLY A O 1
ATOM 1258 N N . PRO A 1 161 ? -4.466 9.230 23.111 1.00 76.81 161 PRO A N 1
ATOM 1259 C CA . PRO A 1 161 ? -5.212 10.438 23.456 1.00 76.81 161 PRO A CA 1
ATOM 1260 C C . PRO A 1 161 ? -5.783 11.273 22.296 1.00 76.81 161 PRO A C 1
ATOM 1262 O O . PRO A 1 161 ? -6.334 12.351 22.533 1.00 76.81 161 PRO A O 1
ATOM 1265 N N . SER A 1 162 ? -5.661 10.829 21.041 1.00 73.06 162 SER A N 1
ATOM 1266 C CA . SER A 1 162 ? -6.152 11.609 19.900 1.00 73.06 162 SER A CA 1
ATOM 1267 C C . SER A 1 162 ? -7.669 11.476 19.755 1.00 73.06 162 SER A C 1
ATOM 1269 O O . SER A 1 162 ? -8.187 10.417 19.396 1.00 73.06 162 SER A O 1
ATOM 1271 N N . PHE A 1 163 ? -8.390 12.568 20.009 1.00 66.31 163 PHE A N 1
ATOM 1272 C CA . PHE A 1 163 ? -9.841 12.641 19.828 1.00 66.31 163 PHE A CA 1
ATOM 1273 C C . PHE A 1 163 ? -10.236 12.747 18.340 1.00 66.31 163 PHE A C 1
ATOM 1275 O O . PHE A 1 163 ? -9.448 13.235 17.526 1.00 66.31 163 PHE A O 1
ATOM 1282 N N . PRO A 1 164 ? -11.483 12.380 17.972 1.00 59.41 164 PRO A N 1
ATOM 1283 C CA . PRO A 1 164 ? -11.994 12.467 16.595 1.00 59.41 164 PRO A CA 1
ATOM 1284 C C . PRO A 1 164 ? -11.987 13.874 15.964 1.00 59.41 164 PRO A C 1
ATOM 1286 O O . PRO A 1 164 ? -12.236 14.011 14.769 1.00 59.41 164 PRO A O 1
ATOM 1289 N N . VAL A 1 165 ? -11.683 14.927 16.730 1.00 49.28 165 VAL A N 1
ATOM 1290 C CA . VAL A 1 165 ? -11.658 16.324 16.278 1.00 49.28 165 VAL A CA 1
ATOM 1291 C C . VAL A 1 165 ? -10.457 17.084 16.845 1.00 49.28 165 VAL A C 1
ATOM 1293 O O . VAL A 1 165 ? -10.577 17.953 17.699 1.00 49.28 165 VAL A O 1
ATOM 1296 N N . SER A 1 166 ? -9.268 16.822 16.317 1.00 44.34 166 SER A N 1
ATOM 1297 C CA . SER A 1 166 ? -8.205 17.827 16.340 1.00 44.34 166 SER A CA 1
ATOM 1298 C C . SER A 1 166 ? -7.391 17.716 15.065 1.00 44.34 166 SER A C 1
ATOM 1300 O O . SER A 1 166 ? -6.747 16.696 14.814 1.00 44.34 166 SER A O 1
ATOM 1302 N N . LYS A 1 167 ? -7.410 18.772 14.243 1.00 39.22 167 LYS A N 1
ATOM 1303 C CA . LYS A 1 167 ? -6.396 18.958 13.203 1.00 39.22 167 LYS A CA 1
ATOM 1304 C C . LYS A 1 167 ? -5.030 18.748 13.857 1.00 39.22 167 LYS A C 1
ATOM 1306 O O . LYS A 1 167 ? -4.732 19.399 14.856 1.00 39.22 167 LYS A O 1
ATOM 1311 N N . ARG A 1 168 ? -4.217 17.854 13.293 1.00 43.25 168 ARG A N 1
ATOM 1312 C CA . ARG A 1 168 ? -2.805 17.713 13.651 1.00 43.25 168 ARG A CA 1
ATOM 1313 C C . ARG A 1 168 ? -2.094 19.032 13.336 1.00 43.25 168 ARG A C 1
ATOM 1315 O O . ARG A 1 168 ? -1.638 19.230 12.217 1.00 43.25 168 ARG A O 1
ATOM 1322 N N . TYR A 1 169 ? -2.010 19.937 14.303 1.00 33.97 169 TYR A N 1
ATOM 1323 C CA . TYR A 1 169 ? -0.909 20.889 14.352 1.00 33.97 169 TYR A CA 1
ATOM 1324 C C . TYR A 1 169 ? 0.245 20.152 15.023 1.00 33.97 169 TYR A C 1
ATOM 1326 O O . TYR A 1 169 ? 0.268 20.030 16.242 1.00 33.97 169 TYR A O 1
ATOM 1334 N N . CYS A 1 170 ? 1.170 19.610 14.231 1.00 41.88 170 CYS A N 1
ATOM 1335 C CA . CYS A 1 170 ? 2.486 19.250 14.748 1.00 41.88 170 CYS A CA 1
ATOM 1336 C C . CYS A 1 170 ? 3.302 20.555 14.806 1.00 41.88 170 CYS A C 1
ATOM 1338 O O . CYS A 1 170 ? 3.579 21.115 13.744 1.00 41.88 170 CYS A O 1
ATOM 1340 N N . PRO A 1 171 ? 3.656 21.100 15.986 1.00 35.72 171 PRO A N 1
ATOM 1341 C CA . PRO A 1 171 ? 4.382 22.369 16.079 1.00 35.72 171 PRO A CA 1
ATOM 1342 C C . PRO A 1 171 ? 5.892 22.224 15.828 1.00 35.72 171 PRO A C 1
ATOM 1344 O O . PRO A 1 171 ? 6.623 23.204 15.948 1.00 35.72 171 PRO A O 1
ATOM 1347 N N . PHE A 1 172 ? 6.382 21.027 15.496 1.00 38.66 172 PHE A N 1
ATOM 1348 C CA . PHE A 1 172 ? 7.811 20.740 15.383 1.00 38.66 172 PHE A CA 1
ATOM 1349 C C . PHE A 1 172 ? 8.217 20.393 13.949 1.00 38.66 172 PHE A C 1
ATOM 1351 O O . PHE A 1 172 ? 8.642 19.285 13.643 1.00 38.66 172 PHE A O 1
ATOM 1358 N N . THR A 1 173 ? 8.135 21.389 13.072 1.00 35.75 173 THR A N 1
ATOM 1359 C CA . THR A 1 173 ? 9.055 21.505 11.934 1.00 35.75 173 THR A CA 1
ATOM 1360 C C . THR A 1 173 ? 9.756 22.853 12.053 1.00 35.75 173 THR A C 1
ATOM 1362 O O . THR A 1 173 ? 9.231 23.877 11.613 1.00 35.75 173 THR A O 1
ATOM 1365 N N . ARG A 1 174 ? 10.908 22.854 12.725 1.00 34.91 174 ARG A N 1
ATOM 1366 C CA . ARG A 1 174 ? 11.989 23.805 12.458 1.00 34.91 174 ARG A CA 1
ATOM 1367 C C . ARG A 1 174 ? 13.068 23.064 11.692 1.00 34.91 174 ARG A C 1
ATOM 1369 O O . ARG A 1 174 ? 13.287 21.882 12.038 1.00 34.91 174 ARG A O 1
#

pLDDT: mean 87.28, std 15.71, range [33.69, 98.38]

Mean predicted aligned error: 6.95 Å

Radius of gyration: 19.24 Å; Cα contacts (8 Å, |Δi|>4): 335; chains: 1; bounding box: 45×35×56 Å